Protein AF-A0A0F3M5Q7-F1 (afdb_monomer_lite)

InterPro domains:
  IPR036397 Ribonuclease H superfamily [G3DSA:3.30.420.10] (1-85)
  IPR038717 Tc1-like transposase, DDE domain [PF13358] (4-65)

pLDDT: mean 77.37, std 14.01, range [40.34, 94.75]

Foldseek 3Di:
DAAPAEAEEEPDPVVPPVVVQCVQVVRNYHYHYDPHPPVVPQPCVVVVVVLVVQLVVCVVVDPDSVVSSVVSVVVPPVPVVVVSCSNYPDDD

Structure (mmCIF, N/CA/C/O backbone):
data_AF-A0A0F3M5Q7-F1
#
_entry.id   AF-A0A0F3M5Q7-F1
#
loop_
_atom_site.group_PDB
_atom_site.id
_atom_site.type_symbol
_atom_site.label_atom_id
_atom_site.label_alt_id
_atom_site.label_comp_id
_atom_site.label_asym_id
_atom_site.label_entity_id
_atom_site.label_seq_id
_atom_site.pdbx_PDB_ins_code
_atom_site.Cartn_x
_atom_site.Cartn_y
_atom_site.Cartn_z
_atom_site.occupancy
_atom_site.B_iso_or_equiv
_atom_site.auth_seq_id
_atom_site.auth_comp_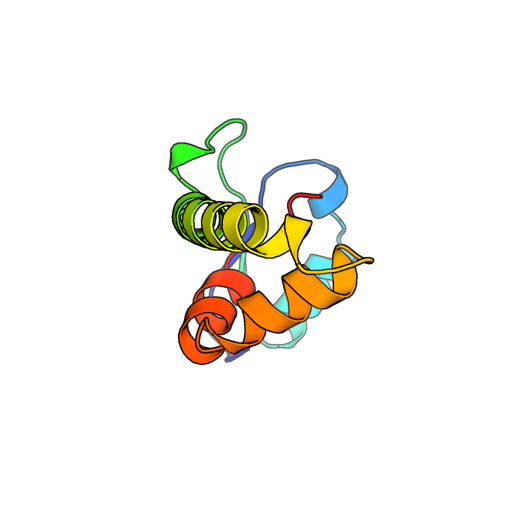id
_atom_site.auth_asym_id
_atom_site.auth_atom_id
_atom_site.pdbx_PDB_model_num
ATOM 1 N N . MET A 1 1 ? -14.111 0.156 -1.010 1.00 66.69 1 MET A N 1
ATOM 2 C CA . MET A 1 1 ? -14.003 -0.405 0.352 1.00 66.69 1 MET A CA 1
ATOM 3 C C . MET A 1 1 ? -15.341 -1.013 0.732 1.00 66.69 1 MET A C 1
ATOM 5 O O . MET A 1 1 ? -16.355 -0.564 0.209 1.00 66.69 1 MET A O 1
ATOM 9 N N . ARG A 1 2 ? -15.343 -2.062 1.550 1.00 76.88 2 ARG A N 1
ATOM 10 C CA . ARG A 1 2 ? -16.552 -2.725 2.051 1.00 76.88 2 ARG A CA 1
ATOM 11 C C . ARG A 1 2 ? -16.667 -2.461 3.555 1.00 76.88 2 ARG A C 1
ATOM 13 O O . ARG A 1 2 ? -15.630 -2.513 4.218 1.00 76.88 2 ARG A O 1
ATOM 20 N N . PRO A 1 3 ? -17.878 -2.246 4.091 1.00 84.50 3 PRO A N 1
ATOM 21 C CA . PRO A 1 3 ? -18.074 -2.136 5.530 1.00 84.50 3 PRO A CA 1
ATOM 22 C C . PRO A 1 3 ? -17.447 -3.319 6.282 1.00 84.50 3 PRO A C 1
ATOM 24 O O . PRO A 1 3 ? -17.494 -4.456 5.808 1.00 84.50 3 PRO A O 1
ATOM 27 N N . GLY A 1 4 ? -16.835 -3.044 7.432 1.00 83.38 4 GLY A N 1
ATOM 28 C CA . GLY A 1 4 ? -16.131 -4.030 8.258 1.00 83.38 4 GLY A CA 1
ATOM 29 C C . GLY A 1 4 ? -14.673 -4.295 7.864 1.00 83.38 4 GLY A C 1
ATOM 30 O O . GLY A 1 4 ? -14.008 -5.093 8.521 1.00 83.38 4 GLY A O 1
ATOM 31 N N . GLN A 1 5 ? -14.144 -3.648 6.818 1.00 84.38 5 GLN A N 1
ATOM 32 C CA . GLN A 1 5 ? -12.713 -3.715 6.504 1.00 84.38 5 GLN A CA 1
ATOM 33 C C . GLN A 1 5 ? -11.887 -2.794 7.411 1.00 84.38 5 GLN A C 1
ATOM 35 O O . GLN A 1 5 ? -12.336 -1.716 7.803 1.00 84.38 5 GLN A O 1
ATOM 40 N N . ILE A 1 6 ? -10.652 -3.215 7.694 1.00 82.25 6 ILE A N 1
ATOM 41 C CA . ILE A 1 6 ? -9.662 -2.432 8.439 1.00 82.25 6 ILE A CA 1
ATOM 42 C C . ILE A 1 6 ? -8.643 -1.872 7.449 1.00 82.25 6 ILE A C 1
ATOM 44 O O . ILE A 1 6 ? -8.053 -2.620 6.667 1.00 82.25 6 ILE A O 1
ATOM 48 N N . VAL A 1 7 ? -8.431 -0.564 7.502 1.00 81.38 7 VAL A N 1
ATOM 49 C CA . VAL A 1 7 ? -7.365 0.146 6.799 1.00 81.38 7 VAL A CA 1
ATOM 50 C C . VAL A 1 7 ? -6.182 0.264 7.749 1.00 81.38 7 VAL A C 1
ATOM 52 O O . VAL A 1 7 ? -6.323 0.830 8.830 1.00 81.38 7 VAL A O 1
ATOM 55 N N . ILE A 1 8 ? -5.021 -0.262 7.372 1.00 79.38 8 ILE A N 1
ATOM 56 C CA . ILE A 1 8 ? -3.793 -0.071 8.142 1.00 79.38 8 ILE A CA 1
ATOM 57 C C . ILE A 1 8 ? -3.090 1.198 7.617 1.00 79.38 8 ILE A C 1
ATOM 59 O O . ILE A 1 8 ? -3.150 1.552 6.440 1.00 79.38 8 ILE A O 1
ATOM 63 N N . MET A 1 9 ? -2.493 1.990 8.495 1.00 79.56 9 MET A N 1
ATOM 64 C CA . MET A 1 9 ? -1.800 3.215 8.091 1.00 79.56 9 MET A CA 1
ATOM 65 C C . MET A 1 9 ? -0.478 3.351 8.824 1.00 79.56 9 MET A C 1
ATOM 67 O O . MET A 1 9 ? -0.350 2.957 9.986 1.00 79.56 9 MET A O 1
ATOM 71 N N . ASP A 1 10 ? 0.505 3.945 8.152 1.00 76.31 10 ASP A N 1
ATOM 72 C CA . ASP A 1 10 ? 1.763 4.306 8.792 1.00 76.31 10 ASP A CA 1
ATOM 73 C C . ASP A 1 10 ? 1.516 5.384 9.865 1.00 76.31 10 ASP A C 1
ATOM 75 O O . ASP A 1 10 ? 0.723 6.314 9.693 1.00 76.31 10 ASP A O 1
ATOM 79 N N . ASN A 1 11 ? 2.202 5.267 11.001 1.00 77.56 11 ASN A N 1
ATOM 80 C CA . ASN A 1 11 ? 2.015 6.145 12.162 1.00 77.56 11 ASN A CA 1
ATOM 81 C C . ASN A 1 11 ? 2.962 7.345 12.125 1.00 77.56 11 ASN A C 1
ATOM 83 O O . ASN A 1 11 ? 3.778 7.573 13.017 1.00 77.56 11 ASN A O 1
ATOM 87 N N . ILE A 1 12 ? 2.840 8.114 11.051 1.00 75.12 12 ILE A N 1
ATOM 88 C CA . ILE A 1 12 ? 3.565 9.364 10.824 1.00 75.12 12 ILE A CA 1
ATOM 89 C C . ILE A 1 12 ? 2.573 10.525 10.836 1.00 75.12 12 ILE A C 1
ATOM 91 O O . ILE A 1 12 ? 1.410 10.384 10.459 1.00 75.12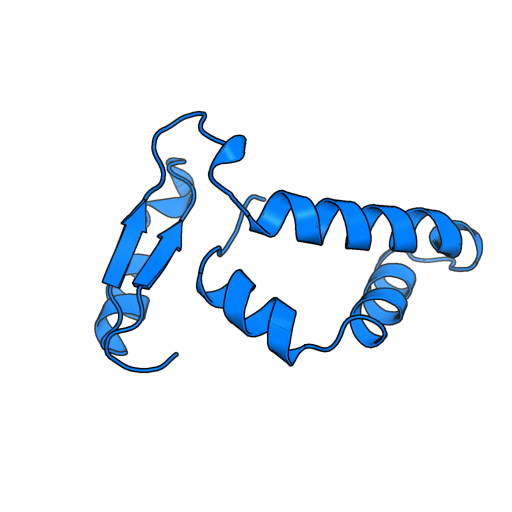 12 ILE A O 1
ATOM 95 N N . ASN A 1 13 ? 3.004 11.674 11.359 1.00 72.88 13 ASN A N 1
ATOM 96 C CA . ASN A 1 13 ? 2.086 12.740 11.783 1.00 72.88 13 ASN A CA 1
ATOM 97 C C . ASN A 1 13 ? 1.202 13.288 10.652 1.00 72.88 13 ASN A C 1
ATOM 99 O O . ASN A 1 13 ? 0.065 13.675 10.903 1.00 72.88 13 ASN A O 1
ATOM 103 N N . PHE A 1 14 ? 1.679 13.254 9.410 1.00 70.44 14 PHE A N 1
ATOM 104 C CA . PHE A 1 14 ? 0.925 13.684 8.232 1.00 70.44 14 PHE A CA 1
ATOM 105 C C . PHE A 1 14 ? -0.218 12.729 7.836 1.00 70.44 14 PHE A C 1
ATOM 107 O O . PHE A 1 14 ? -1.157 13.158 7.168 1.00 70.44 14 PHE A O 1
ATOM 114 N N . HIS A 1 15 ? -0.220 11.477 8.310 1.00 67.69 15 HIS A N 1
ATOM 115 C CA . HIS A 1 15 ? -1.334 10.535 8.115 1.00 67.69 15 HIS A CA 1
ATOM 116 C C . HIS A 1 15 ? -2.400 10.595 9.207 1.00 67.69 15 HIS A C 1
ATOM 118 O O . HIS A 1 15 ? -3.481 10.039 9.039 1.00 67.69 15 HIS A O 1
ATOM 124 N N . LYS A 1 16 ? -2.159 11.332 10.297 1.00 67.38 16 LYS A N 1
ATOM 125 C CA . LYS A 1 16 ? -3.134 11.518 11.386 1.00 67.38 16 LYS A CA 1
ATOM 126 C C . LYS A 1 16 ? -4.183 12.592 11.083 1.00 67.38 16 LYS A C 1
ATOM 128 O O . LYS A 1 16 ? -4.840 13.090 11.994 1.00 67.38 16 LYS A O 1
ATOM 133 N N . ASN A 1 17 ? -4.348 12.973 9.816 1.00 74.75 17 ASN A N 1
ATOM 134 C CA . ASN A 1 17 ? -5.355 13.949 9.426 1.00 74.75 17 ASN A CA 1
ATOM 135 C C . ASN A 1 17 ? -6.758 13.393 9.715 1.00 74.75 17 ASN A C 1
ATOM 137 O O . ASN A 1 17 ? -7.159 12.360 9.174 1.00 74.75 17 ASN A O 1
ATOM 141 N N . ASN A 1 18 ? -7.522 14.118 10.534 1.00 79.31 18 ASN A N 1
ATOM 142 C CA . ASN A 1 18 ? -8.875 13.738 10.933 1.00 79.31 18 ASN A CA 1
ATOM 143 C C . ASN A 1 18 ? -9.815 13.544 9.726 1.00 79.31 18 ASN A C 1
ATOM 145 O O . ASN A 1 18 ? -10.735 12.737 9.780 1.00 79.31 18 ASN A O 1
ATOM 149 N N . THR A 1 19 ? -9.542 14.220 8.608 1.00 83.44 19 THR A N 1
ATOM 150 C CA . THR A 1 19 ? -10.302 14.094 7.354 1.00 83.44 19 THR A CA 1
ATOM 151 C C . THR A 1 19 ? -10.260 12.670 6.797 1.00 83.44 19 THR A C 1
ATOM 153 O O . THR A 1 19 ? -11.288 12.134 6.392 1.00 83.44 19 THR A O 1
ATOM 156 N N . ILE A 1 20 ? -9.085 12.029 6.810 1.00 81.12 20 ILE A N 1
ATOM 157 C CA . ILE A 1 20 ? -8.905 10.661 6.299 1.00 81.12 20 ILE A CA 1
ATOM 158 C C . ILE A 1 20 ? -9.674 9.674 7.179 1.00 81.12 20 ILE A C 1
ATOM 160 O O . ILE A 1 20 ? -10.347 8.780 6.667 1.00 81.12 20 ILE A O 1
ATOM 164 N N . LYS A 1 21 ? -9.634 9.892 8.499 1.00 84.12 21 LYS A N 1
ATOM 165 C CA . LYS A 1 21 ? -10.404 9.110 9.465 1.00 84.12 21 LYS A CA 1
ATOM 166 C C . LYS A 1 21 ? -11.902 9.171 9.192 1.00 84.12 21 LYS A C 1
ATOM 168 O O . LYS A 1 21 ? -12.521 8.127 9.015 1.00 84.12 21 LYS A O 1
ATOM 173 N N . VAL A 1 22 ? -12.449 10.378 9.065 1.00 87.62 22 VAL A N 1
ATOM 174 C CA . VAL A 1 22 ? -13.874 10.585 8.779 1.00 87.62 22 VAL A CA 1
ATOM 175 C C . VAL A 1 22 ? -14.282 9.935 7.455 1.00 87.62 22 VAL A C 1
ATOM 177 O O . VAL A 1 22 ? -15.315 9.276 7.394 1.00 87.62 22 VAL A O 1
ATOM 180 N N . LEU A 1 23 ? -13.468 10.060 6.402 1.00 86.62 23 LEU A N 1
ATOM 181 C CA . LEU A 1 23 ? -13.754 9.445 5.101 1.00 86.62 23 LEU A CA 1
ATOM 182 C C . LEU A 1 23 ? -13.810 7.913 5.181 1.00 86.62 23 LEU A C 1
ATOM 184 O O . LEU A 1 23 ? -14.728 7.306 4.634 1.00 86.62 23 LEU A O 1
ATOM 188 N N . ILE A 1 24 ? -12.864 7.283 5.879 1.00 84.81 24 ILE A N 1
ATOM 189 C CA . ILE A 1 24 ? -12.812 5.820 6.011 1.00 84.81 24 ILE A CA 1
ATOM 190 C C . ILE A 1 24 ? -13.957 5.307 6.896 1.00 84.81 24 ILE A C 1
ATOM 192 O O . ILE A 1 24 ? -14.619 4.331 6.543 1.00 84.81 24 ILE A O 1
ATOM 196 N N . GLU A 1 25 ? -14.251 5.990 8.001 1.00 88.31 25 GLU A N 1
ATOM 197 C CA . GLU A 1 25 ? -15.372 5.634 8.878 1.00 88.31 25 GLU A CA 1
ATOM 198 C C . GLU A 1 25 ? -16.730 5.842 8.185 1.00 88.31 25 GLU A C 1
ATOM 200 O O . GLU A 1 25 ? -17.639 5.033 8.371 1.00 88.31 25 GLU A O 1
ATOM 205 N N . SER A 1 26 ? -16.860 6.844 7.300 1.00 89.75 26 SER A N 1
ATOM 206 C CA . SER A 1 26 ? -18.100 7.113 6.548 1.00 89.75 26 SER A CA 1
ATOM 207 C C . SER A 1 26 ? -18.527 5.973 5.616 1.00 89.75 26 SER A C 1
ATOM 209 O O . SER A 1 26 ? -19.712 5.821 5.330 1.00 89.75 26 SER A O 1
ATOM 211 N N . VAL A 1 27 ? -17.579 5.137 5.175 1.00 88.50 27 VAL A N 1
ATOM 212 C CA . VAL A 1 27 ? -17.849 3.949 4.346 1.00 88.50 27 VAL A CA 1
ATOM 213 C C . VAL A 1 27 ? -17.956 2.660 5.174 1.00 88.50 27 VAL A C 1
ATOM 215 O O . VAL A 1 27 ? -18.009 1.565 4.610 1.00 88.50 27 VAL A O 1
ATOM 218 N N . GLY A 1 28 ? -18.000 2.773 6.507 1.00 88.06 28 GLY A N 1
ATOM 219 C CA . GLY A 1 28 ? -18.135 1.651 7.436 1.00 88.06 28 GLY A CA 1
ATOM 220 C C . GLY A 1 28 ? -16.844 0.865 7.675 1.00 88.06 28 GLY A C 1
ATOM 221 O O . GLY A 1 28 ? -16.910 -0.292 8.092 1.00 88.06 28 GLY A O 1
ATOM 222 N N . CYS A 1 29 ? -15.681 1.448 7.382 1.00 89.12 29 CYS A N 1
ATOM 223 C CA . CYS A 1 29 ? -14.372 0.852 7.652 1.00 89.12 29 CYS A CA 1
ATOM 224 C C . CYS A 1 29 ? -13.759 1.420 8.939 1.00 89.12 29 CYS A C 1
ATOM 226 O O . CYS A 1 29 ? -14.161 2.477 9.416 1.00 89.12 29 CYS A O 1
ATOM 228 N N . SER A 1 30 ? -12.745 0.748 9.482 1.00 86.12 30 SER A N 1
ATOM 229 C CA . SER A 1 30 ? -11.957 1.245 10.617 1.00 86.12 30 SER A CA 1
ATOM 230 C C . SER A 1 30 ? -10.495 1.464 10.235 1.00 86.12 30 SER A C 1
ATOM 232 O O . SER A 1 30 ? -10.020 0.922 9.238 1.00 86.12 30 SER A O 1
ATOM 234 N N . ILE A 1 31 ? -9.776 2.272 11.018 1.00 84.94 31 ILE A N 1
ATOM 235 C CA . ILE A 1 31 ? -8.346 2.546 10.815 1.00 84.94 31 ILE A CA 1
ATOM 236 C C . ILE A 1 31 ? -7.530 1.940 11.954 1.00 84.94 31 ILE A C 1
ATOM 238 O O . ILE A 1 31 ? -7.868 2.114 13.124 1.00 84.94 31 ILE A O 1
ATOM 242 N N . LEU A 1 32 ? -6.418 1.295 11.606 1.00 84.88 32 LEU A N 1
ATOM 243 C CA . LEU A 1 32 ? -5.391 0.826 12.526 1.00 84.88 32 LEU A CA 1
ATOM 244 C C . LEU A 1 32 ? -4.044 1.459 12.159 1.00 84.88 32 LEU A C 1
ATOM 246 O O . LEU A 1 32 ? -3.542 1.270 11.057 1.00 84.88 32 LEU A O 1
ATOM 250 N N . PHE A 1 33 ? -3.428 2.188 13.084 1.00 81.94 33 PHE A N 1
ATOM 251 C CA . PHE A 1 33 ? -2.085 2.728 12.870 1.00 81.94 33 PHE A CA 1
ATOM 252 C C . PHE A 1 33 ? -1.022 1.705 13.279 1.00 81.94 33 PHE A C 1
ATOM 254 O O . PHE A 1 33 ? -1.133 1.092 14.342 1.00 81.94 33 PHE A O 1
ATOM 261 N N . LEU A 1 34 ? 0.022 1.541 12.464 1.00 80.56 34 LEU A N 1
ATOM 262 C CA . LEU A 1 34 ? 1.179 0.723 12.829 1.00 80.56 34 LEU A CA 1
ATOM 263 C C . LEU A 1 34 ? 1.942 1.316 14.032 1.00 80.56 34 LEU A C 1
ATOM 265 O O . LEU A 1 34 ? 1.919 2.526 14.260 1.00 80.56 34 LEU A O 1
ATOM 269 N N . PRO A 1 35 ? 2.672 0.508 14.813 1.00 79.69 35 PRO A N 1
ATOM 270 C CA . PRO A 1 35 ? 3.626 1.053 15.767 1.00 79.69 35 PRO A CA 1
ATOM 271 C C . PRO A 1 35 ? 4.715 1.859 15.045 1.00 79.69 35 PRO A C 1
ATOM 273 O O . PRO A 1 35 ? 5.120 1.545 13.922 1.00 79.69 35 PRO A O 1
ATOM 276 N N . THR A 1 36 ? 5.183 2.931 15.686 1.00 76.31 36 THR A N 1
ATOM 277 C CA . THR A 1 36 ? 6.235 3.789 15.128 1.00 76.31 36 THR A CA 1
ATOM 278 C C . THR A 1 36 ? 7.483 2.956 14.824 1.00 76.31 36 THR A C 1
ATOM 280 O O . THR A 1 36 ? 7.852 2.086 15.608 1.00 76.31 36 THR A O 1
ATOM 283 N N . TYR A 1 37 ? 8.136 3.228 13.691 1.00 67.50 37 TYR A N 1
ATOM 284 C CA . TYR A 1 37 ? 9.361 2.540 13.259 1.00 67.50 37 TYR A CA 1
ATOM 285 C C . TYR A 1 37 ? 9.229 1.014 13.112 1.00 67.50 37 TYR A C 1
ATOM 287 O O . TYR A 1 37 ? 10.197 0.297 13.336 1.00 67.50 37 TYR A O 1
ATOM 295 N N . SER A 1 38 ? 8.060 0.511 12.698 1.00 69.56 38 SER A N 1
ATOM 296 C CA . SER A 1 38 ? 7.846 -0.918 12.405 1.00 69.56 38 SER A CA 1
ATOM 297 C C . SER A 1 38 ? 7.688 -1.201 10.900 1.00 69.56 38 SER A C 1
ATOM 299 O O . SER A 1 38 ? 6.627 -1.665 10.478 1.00 69.56 38 SER A O 1
ATOM 301 N N . PRO A 1 39 ? 8.709 -0.917 10.060 1.00 64.50 39 PRO A N 1
ATOM 302 C CA . PRO A 1 39 ? 8.637 -1.156 8.617 1.00 64.50 39 PRO A CA 1
ATOM 303 C C . PRO A 1 39 ? 8.439 -2.642 8.282 1.00 64.50 39 PRO A C 1
ATOM 305 O O . PRO A 1 39 ? 7.783 -2.954 7.294 1.00 64.50 39 PRO A O 1
ATOM 308 N N . ASP A 1 40 ? 8.914 -3.546 9.144 1.00 67.38 40 ASP A N 1
ATOM 309 C CA . ASP A 1 40 ? 8.760 -4.999 8.989 1.00 67.38 40 ASP A CA 1
ATOM 310 C C . ASP A 1 40 ? 7.298 -5.463 9.094 1.00 67.38 40 ASP A C 1
ATOM 312 O O . ASP A 1 40 ? 6.940 -6.533 8.606 1.00 67.38 40 ASP A O 1
ATOM 316 N N . LEU A 1 41 ? 6.426 -4.651 9.705 1.00 67.38 41 LEU A N 1
ATOM 317 C CA . LEU A 1 41 ? 4.990 -4.925 9.817 1.00 67.38 41 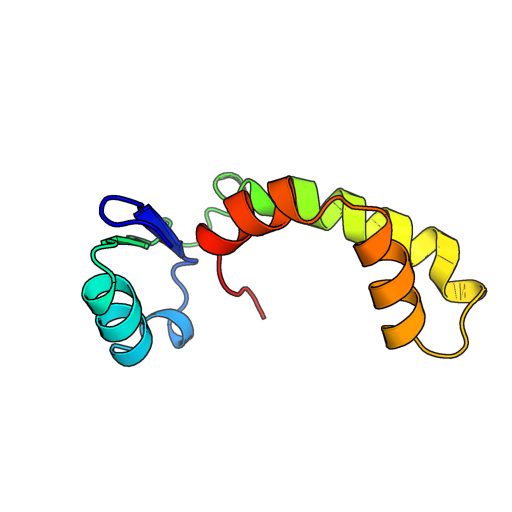LEU A CA 1
ATOM 318 C C . LEU A 1 41 ? 4.184 -4.375 8.637 1.00 67.38 41 LEU A C 1
ATOM 320 O O . LEU A 1 41 ? 2.957 -4.483 8.636 1.00 67.38 41 LEU A O 1
ATOM 324 N N . ASN A 1 42 ? 4.848 -3.791 7.637 1.00 70.12 42 ASN A N 1
ATOM 325 C CA . ASN A 1 42 ? 4.199 -3.293 6.440 1.00 70.12 42 ASN A CA 1
ATOM 326 C C . ASN A 1 42 ? 4.376 -4.281 5.269 1.00 70.12 42 ASN A C 1
ATOM 328 O O . ASN A 1 42 ? 5.320 -4.152 4.483 1.00 70.12 42 ASN A O 1
ATOM 332 N N . PRO A 1 43 ? 3.461 -5.255 5.085 1.00 68.12 43 PRO A N 1
ATOM 333 C CA . PRO A 1 43 ? 3.575 -6.251 4.023 1.00 68.12 43 PRO A CA 1
ATOM 334 C C . PRO A 1 43 ? 3.606 -5.638 2.615 1.00 68.12 43 PRO A C 1
ATOM 336 O O . PRO A 1 43 ? 4.070 -6.304 1.688 1.00 68.12 43 PRO A O 1
ATOM 339 N N . ILE A 1 44 ? 3.165 -4.381 2.431 1.00 73.31 44 ILE A N 1
ATOM 340 C CA . ILE A 1 44 ? 3.232 -3.691 1.135 1.00 73.31 44 ILE A CA 1
ATOM 341 C C . ILE A 1 44 ? 4.675 -3.422 0.692 1.00 73.31 44 ILE A C 1
ATOM 343 O O . ILE A 1 44 ? 4.926 -3.308 -0.505 1.00 73.31 44 ILE A O 1
ATOM 347 N N . GLU A 1 45 ? 5.641 -3.381 1.615 1.00 74.94 45 GLU A N 1
ATOM 348 C CA . GLU A 1 45 ? 7.051 -3.135 1.293 1.00 74.94 45 GLU A CA 1
ATOM 349 C C . GLU A 1 45 ? 7.627 -4.248 0.410 1.00 74.94 45 GLU A C 1
ATOM 351 O O . GLU A 1 45 ? 8.354 -3.973 -0.547 1.00 74.94 45 GLU A O 1
ATOM 356 N N . HIS A 1 46 ? 7.231 -5.505 0.641 1.00 78.88 46 HIS A N 1
ATOM 357 C CA . HIS A 1 46 ? 7.621 -6.627 -0.219 1.00 78.88 46 HIS A CA 1
ATOM 358 C C . HIS A 1 46 ? 7.036 -6.504 -1.632 1.00 78.88 46 HIS A C 1
ATOM 360 O O . HIS A 1 46 ? 7.716 -6.799 -2.620 1.00 78.88 46 HIS A O 1
ATOM 366 N N . TYR A 1 47 ? 5.798 -6.018 -1.748 1.00 79.38 47 TYR A N 1
ATOM 367 C CA . TYR A 1 47 ? 5.173 -5.752 -3.044 1.00 79.38 47 TYR A CA 1
ATOM 368 C C . TYR A 1 47 ? 5.873 -4.595 -3.767 1.00 79.38 47 TYR A C 1
ATOM 370 O O . TYR A 1 47 ? 6.247 -4.733 -4.935 1.00 79.38 47 TYR A O 1
ATOM 378 N N . TRP A 1 48 ? 6.140 -3.489 -3.067 1.00 80.25 48 TRP A N 1
ATOM 379 C CA . TRP A 1 48 ? 6.874 -2.350 -3.615 1.00 80.25 48 TRP A CA 1
ATOM 380 C C . TRP A 1 48 ? 8.303 -2.701 -4.004 1.00 80.25 48 TRP A C 1
ATOM 382 O O . TRP A 1 48 ? 8.804 -2.167 -4.991 1.00 80.25 48 TRP A O 1
ATOM 392 N N . PHE A 1 49 ? 8.975 -3.590 -3.272 1.00 84.62 49 PHE A N 1
ATOM 393 C CA . PHE A 1 49 ? 10.300 -4.075 -3.648 1.00 84.62 49 PHE A CA 1
ATOM 394 C C . PHE A 1 49 ? 10.273 -4.725 -5.036 1.00 84.62 49 PHE A C 1
ATOM 396 O O . PHE A 1 49 ? 11.075 -4.359 -5.897 1.00 84.62 49 PHE A O 1
ATOM 403 N N . LYS A 1 50 ? 9.305 -5.618 -5.282 1.00 86.38 50 LYS A N 1
ATOM 404 C CA . LYS A 1 50 ? 9.139 -6.286 -6.579 1.00 86.38 50 LYS A CA 1
ATOM 405 C C . LYS A 1 50 ? 8.814 -5.287 -7.694 1.00 86.38 50 LYS A C 1
ATOM 407 O O . LYS A 1 50 ? 9.478 -5.308 -8.726 1.00 86.38 50 LYS A O 1
ATOM 412 N N . ILE A 1 51 ? 7.870 -4.371 -7.466 1.00 88.06 51 ILE A N 1
ATOM 413 C CA . ILE A 1 51 ? 7.490 -3.336 -8.445 1.00 88.06 51 ILE A CA 1
ATOM 414 C C . ILE A 1 51 ? 8.689 -2.437 -8.784 1.00 88.06 51 ILE A C 1
ATOM 416 O O . ILE A 1 51 ? 9.016 -2.260 -9.955 1.00 88.06 51 ILE A O 1
ATOM 420 N N . LYS A 1 52 ? 9.406 -1.924 -7.773 1.00 87.88 52 LYS A N 1
ATOM 421 C CA . LYS A 1 52 ? 10.606 -1.089 -7.969 1.00 87.88 52 LYS A CA 1
ATOM 422 C C . LYS A 1 52 ? 11.689 -1.825 -8.752 1.00 87.88 52 LYS A C 1
ATOM 424 O O . LYS A 1 52 ? 12.378 -1.211 -9.563 1.00 87.88 52 LYS A O 1
ATOM 429 N N . ASN A 1 53 ? 11.859 -3.122 -8.507 1.00 92.62 53 ASN A N 1
ATOM 430 C CA . ASN A 1 53 ? 12.835 -3.924 -9.230 1.00 92.62 53 ASN A CA 1
ATOM 431 C C . ASN A 1 53 ? 12.478 -4.056 -10.717 1.00 92.62 53 ASN A C 1
ATOM 433 O O . ASN A 1 53 ? 13.348 -3.873 -11.563 1.00 92.62 53 ASN A O 1
ATOM 437 N N . GLU A 1 54 ? 11.207 -4.300 -11.044 1.00 92.31 54 GLU A N 1
ATOM 438 C CA . GLU A 1 54 ? 10.760 -4.357 -12.441 1.00 92.31 54 GLU A CA 1
ATOM 439 C C . GLU A 1 54 ? 10.853 -2.994 -13.136 1.00 92.31 54 GLU A C 1
ATOM 441 O O . GLU A 1 54 ? 11.357 -2.923 -14.256 1.00 92.31 54 GLU A O 1
ATOM 446 N N . ILE A 1 55 ? 10.496 -1.897 -12.453 1.00 93.06 55 ILE A N 1
ATOM 447 C CA . ILE A 1 55 ? 10.680 -0.535 -12.985 1.00 93.06 55 ILE A CA 1
ATOM 448 C C . ILE A 1 55 ? 12.144 -0.310 -13.365 1.00 93.06 55 ILE A C 1
ATOM 450 O O . ILE A 1 55 ? 12.429 0.104 -14.487 1.00 93.06 55 ILE A O 1
ATOM 454 N N . ARG A 1 56 ? 13.095 -0.636 -12.479 1.00 93.56 56 ARG A N 1
ATOM 455 C CA . ARG A 1 56 ? 14.532 -0.439 -12.744 1.00 93.56 56 ARG A CA 1
ATOM 456 C C . ARG A 1 56 ? 15.028 -1.192 -13.977 1.00 93.56 56 ARG A C 1
ATOM 458 O O . ARG A 1 56 ? 15.866 -0.655 -14.694 1.00 93.56 56 ARG A O 1
ATOM 465 N N . LYS A 1 57 ? 14.508 -2.393 -14.246 1.00 94.06 57 LYS A N 1
ATOM 466 C CA . LYS A 1 57 ? 14.891 -3.186 -15.428 1.00 94.06 57 LYS A CA 1
ATOM 467 C C . LYS A 1 57 ? 14.459 -2.533 -16.737 1.00 94.06 57 LYS A C 1
ATOM 469 O O . LYS A 1 57 ? 15.160 -2.659 -17.737 1.00 94.06 57 LYS A O 1
ATOM 474 N N . VAL A 1 58 ? 13.316 -1.849 -16.735 1.00 93.56 58 VAL A N 1
ATOM 475 C CA . VAL A 1 58 ? 12.736 -1.271 -17.955 1.00 93.56 58 VAL A CA 1
ATOM 476 C C . VAL A 1 58 ? 12.969 0.231 -18.088 1.00 93.56 58 VAL A C 1
ATOM 478 O O . VAL A 1 58 ? 12.799 0.761 -19.175 1.00 93.56 58 VAL A O 1
ATOM 481 N N . THR A 1 59 ? 13.408 0.925 -17.031 1.00 92.69 59 THR A N 1
ATOM 482 C CA . THR A 1 59 ? 13.534 2.398 -17.017 1.00 92.69 59 THR A CA 1
ATOM 483 C C . THR A 1 59 ? 14.394 2.924 -18.167 1.00 92.69 59 THR A C 1
ATOM 485 O O . THR A 1 59 ? 14.028 3.916 -18.781 1.00 92.69 59 THR A O 1
ATOM 488 N N . ALA A 1 60 ? 15.486 2.239 -18.524 1.00 93.75 60 ALA A N 1
ATOM 489 C CA . ALA A 1 60 ? 16.360 2.652 -19.629 1.00 93.75 60 ALA A CA 1
ATOM 490 C C . ALA A 1 60 ? 15.688 2.602 -21.019 1.00 93.75 60 ALA A C 1
ATOM 492 O O . ALA A 1 60 ? 16.206 3.177 -21.972 1.00 93.75 60 ALA A O 1
ATOM 493 N N . GLN A 1 61 ? 14.551 1.913 -21.143 1.00 94.75 61 GLN A N 1
ATOM 494 C CA . GLN A 1 61 ? 13.790 1.773 -22.387 1.00 94.75 61 GLN A CA 1
ATOM 495 C C . GLN A 1 61 ? 12.788 2.921 -22.586 1.00 94.75 61 GLN A C 1
ATOM 497 O O . GLN A 1 61 ? 12.236 3.073 -23.675 1.00 94.75 61 GLN A O 1
ATOM 502 N N . PHE A 1 62 ? 12.550 3.737 -21.554 1.00 93.69 62 PHE A N 1
ATOM 503 C CA . PHE A 1 62 ? 11.583 4.828 -21.579 1.00 93.69 62 PHE A CA 1
ATOM 504 C C . PHE A 1 62 ? 12.273 6.171 -21.346 1.00 93.69 62 PHE A C 1
ATOM 506 O O . PHE A 1 62 ? 13.187 6.299 -20.536 1.00 93.69 62 PHE A O 1
ATOM 513 N N . LYS A 1 63 ? 11.799 7.207 -22.044 1.00 91.06 63 LYS A N 1
ATOM 514 C CA . LYS A 1 63 ? 12.287 8.582 -21.866 1.00 91.06 63 LYS A CA 1
ATOM 515 C C . LYS A 1 63 ? 11.780 9.221 -20.568 1.00 91.06 63 LYS A C 1
ATOM 517 O O . LYS A 1 63 ? 12.427 10.115 -20.035 1.00 91.06 63 LYS A O 1
ATOM 522 N N . ASP A 1 64 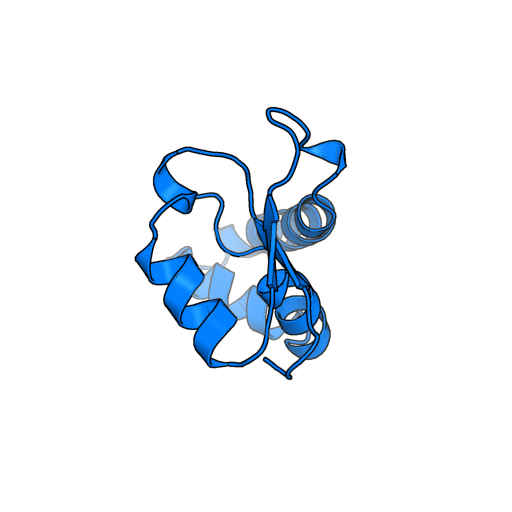? 10.623 8.770 -20.087 1.00 92.31 64 ASP A N 1
ATOM 523 C CA . ASP A 1 64 ? 9.981 9.254 -18.870 1.00 92.31 64 ASP A CA 1
ATOM 524 C C . ASP A 1 64 ? 9.682 8.074 -17.935 1.00 92.31 64 ASP A C 1
ATOM 526 O O . ASP A 1 64 ? 9.146 7.040 -18.349 1.00 92.31 64 ASP A O 1
ATOM 530 N N . ILE A 1 65 ? 10.026 8.251 -16.660 1.00 90.06 65 ILE A N 1
ATOM 531 C CA . ILE A 1 65 ? 9.772 7.279 -15.603 1.00 90.06 65 ILE A CA 1
ATOM 532 C C . ILE A 1 65 ? 8.275 7.059 -15.379 1.00 90.06 65 ILE A C 1
ATOM 534 O O . ILE A 1 65 ? 7.884 5.952 -15.023 1.00 90.06 65 I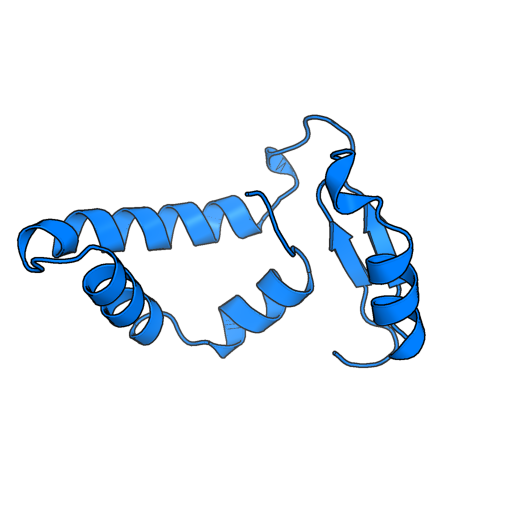LE A O 1
ATOM 538 N N . SER A 1 66 ? 7.430 8.064 -15.629 1.00 89.94 66 SER A N 1
ATOM 539 C CA . SER A 1 66 ? 5.974 7.942 -15.497 1.00 89.94 66 SER A CA 1
ATOM 540 C C . SER A 1 66 ? 5.417 6.850 -16.418 1.00 89.94 66 SER A C 1
ATOM 542 O O . SER A 1 66 ? 4.645 5.998 -15.978 1.00 89.94 66 SER A O 1
ATOM 544 N N . ILE A 1 67 ? 5.907 6.798 -17.660 1.00 91.06 67 ILE A N 1
ATOM 545 C CA . ILE A 1 67 ? 5.528 5.801 -18.666 1.00 91.06 67 ILE A CA 1
ATOM 546 C C . ILE A 1 67 ? 6.064 4.418 -18.278 1.00 91.06 67 ILE A C 1
ATOM 548 O O . ILE A 1 67 ? 5.346 3.424 -18.388 1.00 91.06 67 ILE A O 1
ATOM 552 N N . ALA A 1 68 ? 7.302 4.342 -17.778 1.00 91.12 68 ALA A N 1
ATOM 553 C CA . ALA A 1 68 ? 7.879 3.089 -17.290 1.00 91.12 68 ALA A CA 1
ATOM 554 C C . ALA A 1 68 ? 7.081 2.518 -16.105 1.00 91.1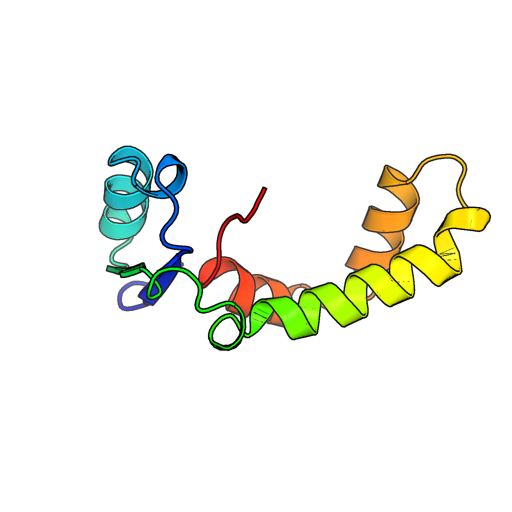2 68 ALA A C 1
ATOM 556 O O . ALA A 1 68 ? 6.805 1.319 -16.057 1.00 91.12 68 ALA A O 1
ATOM 557 N N . VAL A 1 69 ? 6.677 3.379 -15.166 1.00 90.00 69 VAL A N 1
ATOM 558 C CA . VAL A 1 69 ? 5.828 3.009 -14.030 1.00 90.00 69 VAL A CA 1
ATOM 559 C C . VAL A 1 69 ? 4.476 2.517 -14.527 1.00 90.00 69 VAL A C 1
ATOM 561 O O . VAL A 1 69 ? 4.070 1.430 -14.138 1.00 90.00 69 VAL A O 1
ATOM 564 N N . GLU A 1 70 ? 3.795 3.251 -15.409 1.00 88.38 70 GLU A N 1
ATOM 565 C CA . GLU A 1 70 ? 2.495 2.832 -15.947 1.00 88.38 70 GLU A CA 1
ATOM 566 C C . GLU A 1 70 ? 2.586 1.474 -16.660 1.00 88.38 70 GLU A C 1
ATOM 568 O O . GLU A 1 70 ? 1.754 0.593 -16.436 1.00 88.38 70 GLU A O 1
ATOM 573 N N . HIS A 1 71 ? 3.622 1.284 -17.481 1.00 90.19 71 HIS A N 1
ATOM 574 C CA . HIS A 1 71 ? 3.872 0.028 -18.178 1.00 90.19 71 HIS A CA 1
ATOM 575 C C . HIS A 1 71 ? 4.029 -1.137 -17.198 1.00 90.19 71 HIS A C 1
ATOM 577 O O . HIS A 1 71 ? 3.355 -2.155 -17.344 1.00 90.19 71 HIS A O 1
ATOM 583 N N . VAL A 1 72 ? 4.868 -0.978 -16.171 1.00 89.38 72 VAL A N 1
ATOM 584 C CA . VAL A 1 72 ? 5.069 -2.016 -15.156 1.00 89.38 72 VAL A CA 1
ATOM 585 C C . VAL A 1 72 ? 3.794 -2.248 -14.358 1.00 89.38 72 VAL A C 1
ATOM 587 O O . VAL A 1 72 ? 3.408 -3.393 -14.172 1.00 89.38 72 VAL A O 1
ATOM 590 N N . MET A 1 73 ? 3.091 -1.200 -13.937 1.00 85.62 73 MET A N 1
ATOM 591 C CA . MET A 1 73 ? 1.863 -1.329 -13.151 1.00 85.62 73 MET A CA 1
ATOM 592 C C . MET A 1 73 ? 0.764 -2.100 -13.898 1.00 85.62 73 MET A C 1
ATOM 594 O O . MET A 1 73 ? 0.008 -2.816 -13.254 1.00 85.62 73 MET A O 1
ATOM 598 N N . LYS A 1 74 ? 0.713 -2.046 -15.239 1.00 85.69 74 LYS A N 1
ATOM 599 C CA . LYS A 1 74 ? -0.191 -2.891 -16.049 1.00 85.69 74 LYS A CA 1
ATOM 600 C C . LYS A 1 74 ? 0.145 -4.387 -15.988 1.00 85.69 74 LYS A C 1
ATOM 602 O O . LYS A 1 74 ? -0.741 -5.204 -16.207 1.00 85.69 74 LYS A O 1
ATOM 607 N N . LEU A 1 75 ? 1.398 -4.751 -15.701 1.00 83.25 75 LEU A N 1
ATOM 608 C CA . LEU A 1 75 ? 1.851 -6.145 -15.579 1.00 83.25 75 LEU A CA 1
ATOM 609 C C . LEU A 1 75 ? 1.548 -6.751 -14.201 1.00 83.25 75 LEU A C 1
ATOM 611 O O . LEU A 1 75 ? 1.569 -7.970 -14.043 1.00 83.25 75 LEU A O 1
ATOM 615 N N . PHE A 1 76 ? 1.291 -5.915 -13.194 1.00 78.62 76 PHE A N 1
ATOM 616 C CA . PHE A 1 76 ? 0.907 -6.350 -11.856 1.00 78.62 76 PHE A CA 1
ATOM 617 C C . PHE A 1 76 ? -0.614 -6.238 -11.728 1.00 78.62 76 PHE A C 1
ATOM 619 O O . PHE A 1 76 ? -1.143 -5.143 -11.567 1.00 78.62 76 PHE A O 1
ATOM 626 N N . ASP A 1 77 ? -1.320 -7.372 -11.797 1.00 63.12 77 ASP A N 1
ATOM 627 C CA . ASP A 1 77 ? -2.781 -7.439 -11.664 1.00 63.12 77 ASP A CA 1
ATOM 628 C C . ASP A 1 77 ? -3.312 -6.540 -10.529 1.00 63.12 77 ASP A C 1
ATOM 630 O O . ASP A 1 77 ? -2.984 -6.714 -9.346 1.00 63.12 77 ASP A O 1
ATOM 634 N N . CYS A 1 78 ? -4.178 -5.583 -10.890 1.00 56.31 78 CYS A N 1
ATOM 635 C CA . CYS A 1 78 ? -4.739 -4.592 -9.968 1.00 56.31 78 CYS A CA 1
ATOM 636 C C . CYS A 1 78 ? -5.491 -5.220 -8.785 1.00 56.31 78 CYS A C 1
ATOM 638 O O . CYS A 1 78 ? -5.648 -4.575 -7.753 1.00 56.31 78 CYS A O 1
ATOM 640 N N . THR A 1 79 ? -5.962 -6.462 -8.890 1.00 55.88 79 THR A N 1
ATOM 641 C CA . THR A 1 79 ? -6.792 -7.111 -7.863 1.00 55.88 79 THR A CA 1
ATOM 642 C C . THR A 1 79 ? -6.046 -7.353 -6.550 1.00 55.88 79 THR A C 1
ATOM 644 O O . THR A 1 79 ? -6.612 -7.138 -5.474 1.00 55.88 79 THR A O 1
ATOM 647 N N . TYR A 1 80 ? -4.767 -7.732 -6.614 1.00 56.31 80 TYR A N 1
ATOM 648 C CA . TYR A 1 80 ? -3.936 -7.950 -5.428 1.00 56.31 80 TYR A CA 1
ATOM 649 C C . TYR A 1 80 ? -3.413 -6.633 -4.866 1.00 56.31 80 TYR A C 1
ATOM 651 O O . TYR A 1 80 ? -3.523 -6.392 -3.663 1.00 56.31 80 TYR A O 1
ATOM 659 N N . PHE A 1 81 ? -2.910 -5.752 -5.733 1.00 55.06 81 PHE A N 1
ATOM 660 C CA . PHE A 1 81 ? -2.404 -4.453 -5.305 1.00 55.06 81 PHE A CA 1
ATOM 661 C C . PHE A 1 81 ? -3.506 -3.613 -4.662 1.00 55.06 81 PHE A C 1
ATOM 663 O O . PHE A 1 81 ? -3.293 -3.100 -3.576 1.00 55.06 81 PHE A O 1
ATOM 670 N N . LEU A 1 82 ? -4.713 -3.544 -5.234 1.00 52.44 82 LEU A N 1
ATOM 671 C CA . LEU A 1 82 ? -5.822 -2.804 -4.629 1.00 52.44 82 LEU A CA 1
ATOM 672 C C . LEU A 1 82 ? -6.196 -3.376 -3.257 1.00 52.44 82 LEU A C 1
ATOM 674 O O . LEU A 1 82 ? -6.367 -2.613 -2.314 1.00 52.44 82 LEU A O 1
ATOM 678 N N . ARG A 1 83 ? -6.242 -4.704 -3.089 1.00 54.62 83 ARG A N 1
ATOM 679 C CA . ARG A 1 83 ? -6.574 -5.326 -1.796 1.00 54.62 83 ARG A CA 1
ATOM 680 C C . ARG A 1 83 ? -5.567 -4.990 -0.688 1.00 54.62 83 ARG A C 1
ATOM 682 O O . ARG A 1 83 ? -5.999 -4.775 0.439 1.00 54.62 83 ARG A O 1
ATOM 689 N N . TYR A 1 84 ? -4.272 -4.916 -1.001 1.00 53.53 84 TYR A N 1
ATOM 690 C CA . TYR A 1 84 ? -3.226 -4.531 -0.041 1.00 53.53 84 TYR A CA 1
ATOM 691 C C . TYR A 1 84 ? -3.038 -3.009 0.074 1.00 53.53 84 TYR A C 1
ATOM 693 O O . TYR A 1 84 ? -2.741 -2.513 1.154 1.00 53.53 84 TYR A O 1
ATOM 701 N N . CYS A 1 85 ? -3.275 -2.252 -0.996 1.00 51.34 85 CYS A N 1
ATOM 702 C CA . CYS A 1 85 ? -3.157 -0.796 -1.025 1.00 51.34 85 CYS A CA 1
ATOM 703 C C . CYS A 1 85 ? -4.339 -0.116 -0.319 1.00 51.34 85 CYS A C 1
ATOM 705 O O . CYS A 1 85 ? -4.132 0.897 0.335 1.00 51.34 85 CYS A O 1
ATOM 707 N N . TYR A 1 86 ? -5.550 -0.697 -0.334 1.00 51.25 86 TYR A N 1
ATOM 708 C CA . TYR A 1 86 ? -6.654 -0.249 0.536 1.00 51.25 86 TYR A CA 1
ATOM 709 C C . TYR A 1 86 ? -6.332 -0.404 2.026 1.00 51.25 86 TYR A C 1
ATOM 711 O O . TYR A 1 86 ? -6.979 0.233 2.850 1.00 51.25 86 TYR A O 1
ATOM 719 N N . ILE A 1 87 ? -5.357 -1.252 2.359 1.00 52.03 87 ILE A N 1
ATOM 720 C CA . ILE A 1 87 ? -4.893 -1.511 3.718 1.00 52.03 87 ILE A CA 1
ATOM 721 C C . ILE A 1 87 ? -3.638 -0.695 4.028 1.00 52.03 87 ILE A C 1
ATOM 723 O O . ILE A 1 87 ? -3.256 -0.683 5.173 1.00 52.03 87 ILE A O 1
ATOM 727 N N . PHE A 1 88 ? -2.999 -0.011 3.081 1.00 52.66 88 PHE A N 1
ATOM 728 C CA . PHE A 1 88 ? -1.786 0.769 3.332 1.00 52.66 88 PHE A CA 1
ATOM 729 C C . PHE A 1 88 ? -1.744 1.943 2.363 1.00 52.66 88 PHE A C 1
ATOM 731 O O . PHE A 1 88 ? -1.148 1.871 1.287 1.00 52.66 88 PHE A O 1
ATOM 738 N N . ILE A 1 89 ? -2.430 3.024 2.730 1.00 52.75 89 ILE A N 1
ATOM 739 C CA . ILE A 1 89 ? -2.397 4.258 1.952 1.00 52.75 89 ILE A CA 1
ATOM 740 C C . ILE A 1 89 ? -1.345 5.198 2.533 1.00 52.75 89 ILE A C 1
ATOM 742 O O . ILE A 1 89 ? -1.483 5.713 3.640 1.00 52.75 89 ILE A O 1
ATOM 746 N N . LEU A 1 90 ? -0.372 5.433 1.652 1.00 42.22 90 LEU A N 1
ATOM 747 C CA . LEU A 1 90 ? 0.654 6.464 1.612 1.00 42.22 90 LEU A CA 1
ATOM 748 C C . LEU A 1 90 ? 1.780 6.289 2.626 1.00 42.22 90 LEU A C 1
ATOM 750 O O . LEU A 1 90 ? 1.615 6.390 3.827 1.00 42.22 90 LEU A O 1
ATOM 754 N N . LYS A 1 91 ? 2.956 6.038 2.063 1.00 43.00 91 LYS A N 1
ATOM 755 C CA . LYS A 1 91 ? 4.234 6.511 2.559 1.00 43.00 91 LYS A CA 1
ATOM 756 C C . LYS A 1 91 ? 4.778 7.306 1.378 1.00 43.00 91 LYS A C 1
ATOM 758 O O . LYS A 1 91 ? 5.118 6.724 0.349 1.00 43.00 91 LYS A O 1
ATOM 763 N N . SER A 1 92 ? 4.706 8.624 1.469 1.00 40.34 92 SER A N 1
ATOM 764 C CA . SER A 1 92 ? 5.292 9.566 0.514 1.00 40.34 92 SER A CA 1
ATOM 765 C C . SER A 1 92 ? 5.854 10.721 1.308 1.00 40.34 92 SER A C 1
ATOM 767 O O . SER A 1 92 ? 5.044 11.294 2.072 1.00 40.34 92 SER A O 1
#

Secondary structure (DSSP, 8-state):
--TTPEEEE---GGG--HHHHHHHHHTT-EEEEPPTT-GGG-THHHHHHHHHHHHHHHGGG-SSHHHHHHHHHHHS-HHHHHHHHTTB----

Organism: NCBI:txid1359184

Radius of gyration: 15.31 Å; chains: 1; bounding box: 34×22×38 Å

Sequence (92 aa):
MRPGQIVIMDNINFHKNNTIKVLIESVGCSILFLPTYSPDLNPIEHYWFKIKNEIRKVTAQFKDISIAVEHVMKLFDCTYFLRYCYIFILKS